Protein AF-A0A958FCG3-F1 (afdb_monomer)

Sequence (87 aa):
MMGKYRCYLFGIIFATALAVIFPAAAQTTIAISDFSNRSDKFYLDTWETKIPEFLKSELSRSPQLVLVERNHIKAVLDEQALSLSGL

Radius of gyration: 24.92 Å; Cα contacts (8 Å, |Δi|>4): 50; chains: 1; bounding box: 44×44×76 Å

Solvent-accessible surface area (backbone atoms only — not comparable to full-atom values): 5335 Å² total; per-residue (Å²): 130,74,70,63,61,58,52,52,52,52,51,50,53,52,53,54,56,54,56,67,74,55,71,78,73,76,64,46,79,45,68,70,65,91,48,77,67,88,62,97,50,72,86,50,51,69,44,29,64,47,5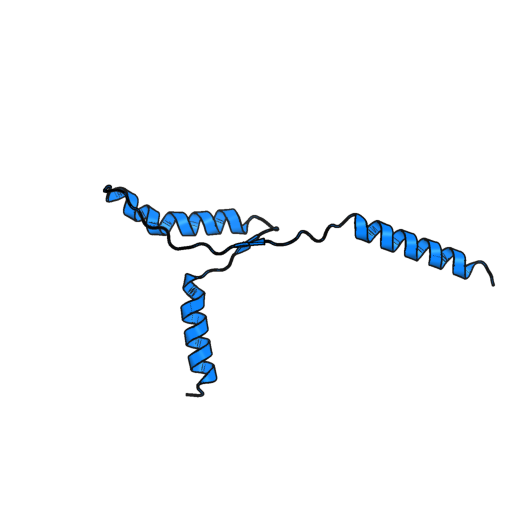0,44,55,48,51,50,60,60,49,66,70,36,95,49,45,43,79,43,68,58,83,55,47,56,58,53,50,51,51,48,50,50,61,73,66,72,120

Mean predicted aligned error: 13.61 Å

Secondary structure (DSSP, 8-state):
-THHHHHHHHHHHHHHHHHHHS----PEEEEEPPP---SS-GGGTHHHHHHHHHHHHHHHT-TTEEEEEHHHHHHHHHHHHHHHHT-

Structure (mmCIF, N/CA/C/O backbone):
data_AF-A0A958FCG3-F1
#
_entry.id   AF-A0A958FCG3-F1
#
loop_
_atom_site.group_PDB
_atom_site.id
_atom_site.type_symbol
_atom_site.label_atom_id
_atom_site.label_alt_id
_atom_site.label_comp_id
_atom_site.label_asym_id
_atom_site.label_entity_id
_atom_site.label_seq_id
_atom_site.pdbx_PDB_ins_code
_atom_site.Cartn_x
_atom_site.Cartn_y
_atom_site.Cartn_z
_atom_site.occupancy
_atom_site.B_iso_or_equiv
_atom_site.auth_seq_id
_atom_site.auth_comp_id
_atom_site.auth_asym_id
_atom_site.auth_atom_id
_atom_site.pdbx_PDB_model_num
ATOM 1 N N . MET A 1 1 ? -34.158 12.608 51.527 1.00 54.03 1 MET A N 1
ATOM 2 C CA . MET A 1 1 ? -33.319 11.804 50.601 1.00 54.03 1 MET A CA 1
ATOM 3 C C . MET A 1 1 ? -33.520 12.120 49.103 1.00 54.03 1 MET A C 1
ATOM 5 O O . MET A 1 1 ? -32.909 11.456 48.282 1.00 54.03 1 MET A O 1
ATOM 9 N N . MET A 1 2 ? -34.269 13.161 48.701 1.00 54.19 2 MET A N 1
ATOM 10 C CA . MET A 1 2 ? -34.592 13.426 47.279 1.00 54.19 2 MET A CA 1
ATOM 11 C C . MET A 1 2 ? -33.511 14.151 46.446 1.00 54.19 2 MET A C 1
ATOM 13 O O . MET A 1 2 ? -33.600 14.164 45.222 1.00 54.19 2 MET A O 1
ATOM 17 N N . GLY A 1 3 ? -32.469 14.726 47.062 1.00 56.91 3 GLY A N 1
ATOM 18 C CA . GLY A 1 3 ? -31.441 15.498 46.339 1.00 56.91 3 GLY A CA 1
ATOM 19 C C . GLY A 1 3 ? -30.448 14.662 45.515 1.00 56.91 3 GLY A C 1
ATOM 20 O O . GLY A 1 3 ? -29.929 15.142 44.511 1.00 56.91 3 GLY A O 1
ATOM 21 N N . LYS A 1 4 ? -30.214 13.396 45.889 1.00 56.75 4 LYS A N 1
ATOM 22 C CA . LYS A 1 4 ? -29.203 12.537 45.241 1.00 56.75 4 LYS A CA 1
ATOM 23 C C . LYS A 1 4 ? -29.614 12.090 43.831 1.00 56.75 4 LYS A C 1
ATOM 25 O O . LYS A 1 4 ? -28.774 12.037 42.940 1.00 56.75 4 LYS A O 1
ATOM 30 N N . TYR A 1 5 ? -30.906 11.848 43.609 1.00 57.38 5 TYR A N 1
ATOM 31 C CA . TYR A 1 5 ? -31.432 11.368 42.325 1.00 57.38 5 TYR A CA 1
ATOM 32 C C . TYR A 1 5 ? -31.432 12.453 41.236 1.00 57.38 5 TYR A C 1
ATOM 34 O O . TYR A 1 5 ? -31.206 12.148 40.070 1.00 57.38 5 TYR A O 1
ATOM 42 N N . ARG A 1 6 ? -31.596 13.732 41.612 1.00 58.97 6 ARG A N 1
ATOM 43 C CA . ARG A 1 6 ? -31.516 14.881 40.685 1.00 58.97 6 ARG A CA 1
ATOM 44 C C . ARG A 1 6 ? -30.097 15.134 40.167 1.00 58.97 6 ARG A C 1
ATOM 46 O O . ARG A 1 6 ? -29.948 15.531 39.018 1.00 58.97 6 ARG A O 1
ATOM 53 N N . CYS A 1 7 ? -29.072 14.860 40.979 1.00 59.78 7 CYS A N 1
ATOM 54 C CA . CYS A 1 7 ? -27.669 14.974 40.565 1.00 59.78 7 CYS A CA 1
ATOM 55 C C . CYS A 1 7 ? -27.267 13.851 39.594 1.00 59.78 7 CYS A C 1
ATOM 57 O O . CYS A 1 7 ? -26.617 14.105 38.585 1.00 59.78 7 CYS A O 1
ATOM 59 N N . TYR A 1 8 ? -27.721 12.620 39.859 1.00 63.47 8 TYR A N 1
ATOM 60 C CA . TYR A 1 8 ? -27.510 11.483 38.956 1.00 63.47 8 TYR A CA 1
ATOM 61 C C . TYR A 1 8 ? -28.186 11.686 37.598 1.00 63.47 8 TYR A C 1
ATOM 63 O O . TYR A 1 8 ? -27.580 11.406 36.568 1.00 63.47 8 TYR A O 1
ATOM 71 N N . LEU A 1 9 ? -29.410 12.223 37.588 1.00 65.88 9 LEU A N 1
ATOM 72 C CA . LEU A 1 9 ? -30.139 12.487 36.349 1.00 65.88 9 LEU A CA 1
ATOM 73 C C . LEU A 1 9 ? -29.411 13.520 35.471 1.00 65.88 9 LEU A C 1
ATOM 75 O O . LEU A 1 9 ? -29.273 13.315 34.270 1.00 65.88 9 LEU A O 1
ATOM 79 N N . PHE A 1 10 ? -28.877 14.588 36.075 1.00 65.88 10 PHE A N 1
ATOM 80 C CA . PHE A 1 10 ? -28.065 15.583 35.365 1.00 65.88 10 PHE A CA 1
ATOM 81 C C . PHE A 1 10 ? -26.743 15.006 34.844 1.00 65.88 10 PHE A C 1
ATOM 83 O O . PHE A 1 10 ? -26.346 15.314 33.722 1.00 65.88 10 PHE A O 1
ATOM 90 N N . GLY A 1 11 ? -26.088 14.138 35.623 1.00 69.94 11 GLY A N 1
ATOM 91 C CA . GLY A 1 11 ? -24.865 13.453 35.201 1.00 69.94 11 GLY A CA 1
ATOM 92 C C . GLY A 1 11 ? -25.081 12.542 33.989 1.00 69.94 11 GLY A C 1
ATOM 93 O O . GLY A 1 11 ? -24.273 12.553 33.064 1.00 69.94 11 GLY A O 1
ATOM 94 N N . ILE A 1 12 ? -26.200 11.811 33.951 1.00 72.38 12 ILE A N 1
ATOM 95 C CA . ILE A 1 12 ? -26.557 10.943 32.818 1.00 72.38 12 ILE A CA 1
ATOM 96 C C . ILE A 1 12 ? -26.873 11.781 31.575 1.00 72.38 12 ILE A C 1
ATOM 98 O O . ILE A 1 12 ? -26.358 11.483 30.501 1.00 72.38 12 ILE A O 1
ATOM 102 N N . ILE A 1 13 ? -27.650 12.861 31.713 1.00 72.94 13 ILE A N 1
ATOM 103 C CA . ILE A 1 13 ? -27.974 13.755 30.589 1.00 72.94 13 ILE A CA 1
ATOM 104 C C . ILE A 1 13 ? -26.693 14.365 30.005 1.00 72.94 13 ILE A C 1
ATOM 106 O O . ILE A 1 13 ? -26.502 14.341 28.790 1.00 72.94 13 ILE A O 1
ATOM 110 N N . PHE A 1 14 ? -25.774 14.829 30.855 1.00 70.38 14 PHE A N 1
ATOM 111 C CA . PHE A 1 14 ? -24.492 15.379 30.414 1.00 70.38 14 PHE A CA 1
ATOM 112 C C . PHE A 1 14 ? -23.614 14.333 29.708 1.00 70.38 14 PHE A C 1
ATOM 114 O O . PHE A 1 14 ? -23.060 14.616 28.648 1.00 70.38 14 PHE A O 1
ATOM 121 N N . ALA A 1 15 ? -23.543 13.106 30.233 1.00 66.69 15 ALA A N 1
ATOM 122 C CA . ALA A 1 15 ? -22.803 12.012 29.603 1.00 66.69 15 ALA A CA 1
ATOM 123 C C . ALA A 1 15 ? -23.391 11.619 28.235 1.00 66.69 15 ALA A C 1
ATOM 125 O O . ALA A 1 15 ? -22.645 11.405 27.280 1.00 66.69 15 ALA A O 1
ATOM 126 N N . THR A 1 16 ? -24.722 11.579 28.109 1.00 65.50 16 THR A N 1
ATOM 127 C CA . THR A 1 16 ? -25.384 11.290 26.825 1.00 65.50 16 THR A CA 1
ATOM 128 C C . THR A 1 16 ? -25.212 12.418 25.811 1.00 65.50 16 THR A C 1
ATOM 130 O O . THR A 1 16 ? -24.979 12.139 24.640 1.00 65.50 16 THR A O 1
ATOM 133 N N . ALA A 1 17 ? -25.240 13.684 26.243 1.00 64.75 17 ALA A N 1
ATOM 134 C CA . ALA A 1 17 ? -24.985 14.825 25.368 1.00 64.75 17 ALA A CA 1
ATOM 135 C C . ALA A 1 17 ? -23.536 14.836 24.855 1.00 64.75 17 ALA A C 1
ATOM 137 O O . ALA A 1 17 ? -23.306 15.125 23.684 1.00 64.75 17 ALA A O 1
ATOM 138 N N . LEU A 1 18 ? -22.566 14.454 25.694 1.00 59.66 18 LEU A N 1
ATOM 139 C CA . LEU A 1 18 ? -21.158 14.362 25.302 1.00 59.66 18 LEU A CA 1
ATOM 140 C C . LEU A 1 18 ? -20.912 13.262 24.251 1.00 59.66 18 LEU A C 1
ATOM 142 O O . LEU A 1 18 ? -20.105 13.451 23.344 1.00 59.66 18 LEU A O 1
ATOM 146 N N . ALA A 1 19 ? -21.643 12.145 24.328 1.00 60.78 19 ALA A N 1
ATOM 147 C CA . ALA A 1 19 ? -21.532 11.036 23.379 1.00 60.78 19 ALA A CA 1
ATOM 148 C C . ALA A 1 19 ? -22.064 11.367 21.969 1.00 60.78 19 ALA A C 1
ATOM 150 O O . ALA A 1 19 ? -21.621 10.765 20.997 1.00 60.78 19 ALA A O 1
ATOM 151 N N . VAL A 1 20 ? -22.977 12.337 21.834 1.00 60.66 20 VAL A N 1
ATOM 152 C CA . VAL A 1 20 ? -23.517 12.764 20.526 1.00 60.66 20 VAL A CA 1
ATOM 153 C C . VAL A 1 20 ? -22.540 13.675 19.770 1.00 60.66 20 VAL A C 1
ATOM 155 O O . VAL A 1 20 ? -22.579 13.742 18.544 1.00 60.66 20 VAL A O 1
ATOM 158 N N . ILE A 1 21 ? -21.636 14.361 20.478 1.00 60.47 21 ILE A N 1
ATOM 159 C CA . ILE A 1 21 ? -20.703 15.334 19.879 1.00 60.47 21 ILE A CA 1
ATOM 160 C C . ILE A 1 21 ? -19.514 14.638 19.198 1.00 60.47 21 ILE A C 1
ATOM 162 O O . ILE A 1 21 ? -18.914 15.202 18.286 1.00 60.47 21 ILE A O 1
ATOM 166 N N . PHE A 1 22 ? -19.197 13.403 19.593 1.00 57.03 22 PHE A N 1
ATOM 167 C CA . PHE A 1 22 ? -18.152 12.596 18.968 1.00 57.03 22 PHE A CA 1
ATOM 168 C C . PHE 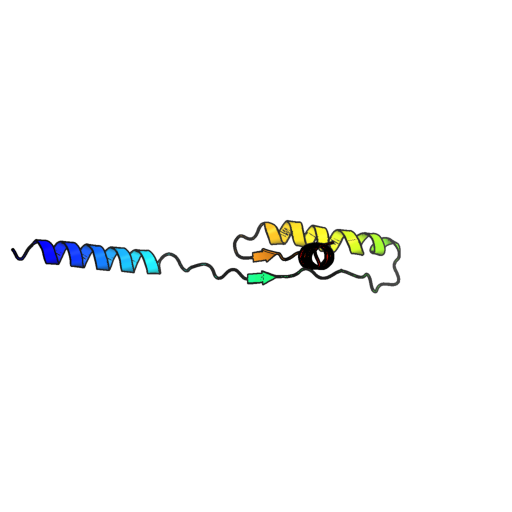A 1 22 ? -18.784 11.503 18.105 1.00 57.03 22 PHE A C 1
ATOM 170 O O . PHE A 1 22 ? -18.957 10.378 18.581 1.00 57.03 22 PHE A O 1
ATOM 177 N N . PRO A 1 23 ? -19.126 11.785 16.833 1.00 58.25 23 PRO A N 1
ATOM 178 C CA . PRO A 1 23 ? -19.403 10.707 15.905 1.00 58.25 23 PRO A CA 1
ATOM 179 C C . PRO A 1 23 ? -18.143 9.844 15.852 1.00 58.25 23 PRO A C 1
ATOM 181 O O . PRO A 1 23 ? -17.059 10.335 15.531 1.00 58.25 23 PRO A O 1
ATOM 184 N N . ALA A 1 24 ? -18.273 8.567 16.213 1.00 63.22 24 ALA A N 1
ATOM 185 C CA . ALA A 1 24 ? -17.244 7.582 15.931 1.00 63.22 24 ALA A CA 1
ATOM 186 C C . ALA A 1 24 ? -16.997 7.646 14.421 1.00 63.22 24 ALA A C 1
ATOM 188 O O . ALA A 1 24 ? -17.851 7.239 13.634 1.00 63.22 24 ALA A O 1
ATOM 189 N N . ALA A 1 25 ? -15.889 8.271 14.019 1.00 64.94 25 ALA A N 1
ATOM 190 C CA . ALA A 1 25 ? -15.553 8.432 12.618 1.00 64.94 25 ALA A CA 1
ATOM 191 C C . ALA A 1 25 ? -15.418 7.025 12.033 1.00 64.94 25 ALA A C 1
ATOM 193 O O . ALA A 1 25 ? -14.495 6.292 12.387 1.00 64.94 25 ALA A O 1
ATOM 194 N N . ALA A 1 26 ? -16.392 6.621 11.216 1.00 71.56 26 ALA A N 1
ATOM 195 C CA . ALA A 1 26 ? -16.404 5.309 10.595 1.00 71.56 26 ALA A CA 1
ATOM 196 C C . ALA A 1 26 ? -15.151 5.188 9.721 1.00 71.56 26 ALA A C 1
ATOM 198 O O . ALA A 1 26 ? -15.020 5.874 8.707 1.00 71.56 26 ALA A O 1
ATOM 199 N N . GLN A 1 27 ? -14.203 4.360 10.156 1.00 81.38 27 GLN A N 1
ATOM 200 C CA . GLN A 1 27 ? -12.973 4.131 9.414 1.00 81.38 27 GLN A CA 1
ATOM 201 C C . GLN A 1 27 ? -13.291 3.309 8.165 1.00 81.38 27 GLN A C 1
ATOM 203 O O . GLN A 1 27 ? -13.941 2.267 8.242 1.00 81.38 27 GLN A O 1
ATOM 208 N N . THR A 1 28 ? -12.842 3.781 7.006 1.00 82.19 28 THR A N 1
ATOM 209 C CA . THR A 1 28 ? -13.013 3.080 5.732 1.00 82.19 28 THR A CA 1
ATOM 210 C C . THR A 1 28 ? -11.756 2.281 5.427 1.00 82.19 28 THR A C 1
ATOM 212 O O . THR A 1 28 ? -10.662 2.835 5.322 1.00 82.19 28 THR 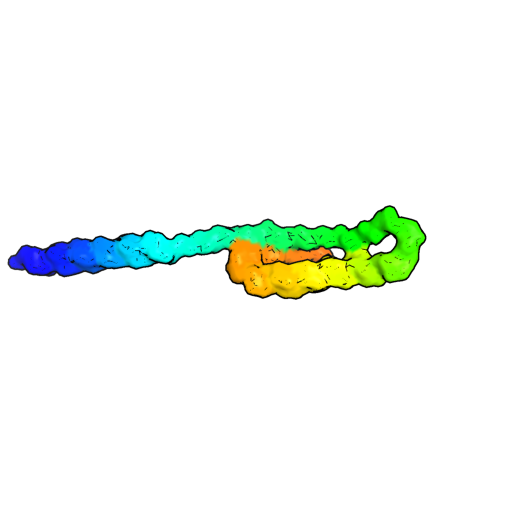A O 1
ATOM 215 N N . THR A 1 29 ? -11.904 0.968 5.278 1.00 83.38 29 THR A N 1
ATOM 216 C CA . THR A 1 29 ? -10.797 0.083 4.913 1.00 83.38 29 THR A CA 1
ATOM 217 C C . THR A 1 29 ? -10.597 0.090 3.403 1.00 83.38 29 THR A C 1
ATOM 219 O O . THR A 1 29 ? -11.517 -0.225 2.649 1.00 83.38 29 THR A O 1
ATOM 222 N N . ILE A 1 30 ? -9.390 0.432 2.957 1.00 84.88 30 ILE A N 1
ATOM 223 C CA . ILE A 1 30 ? -9.033 0.506 1.539 1.00 84.88 30 ILE A CA 1
ATOM 224 C C . ILE A 1 30 ? -7.811 -0.373 1.287 1.00 84.88 30 ILE A C 1
ATOM 226 O O . ILE A 1 30 ? -6.836 -0.347 2.037 1.00 84.88 30 ILE A O 1
ATOM 230 N N . ALA A 1 31 ? -7.855 -1.137 0.200 1.00 84.19 31 ALA A N 1
ATOM 231 C CA . ALA A 1 31 ? -6.713 -1.887 -0.296 1.00 84.19 31 ALA A CA 1
ATOM 232 C C . ALA A 1 31 ? -6.196 -1.241 -1.583 1.00 84.19 31 ALA A C 1
ATOM 234 O O . ALA A 1 31 ? -6.962 -1.043 -2.526 1.00 84.19 31 ALA A O 1
ATOM 235 N N . ILE A 1 32 ? -4.898 -0.945 -1.626 1.00 81.81 32 ILE A N 1
ATOM 236 C CA . ILE A 1 32 ? -4.234 -0.480 -2.846 1.00 81.81 32 ILE A CA 1
ATOM 237 C C . ILE A 1 32 ? -3.879 -1.713 -3.676 1.00 81.81 32 ILE A C 1
ATOM 239 O O . ILE A 1 32 ? -3.224 -2.632 -3.184 1.00 81.81 32 ILE A O 1
ATOM 243 N N . SER A 1 33 ? -4.375 -1.756 -4.910 1.00 80.44 33 SER A N 1
ATOM 244 C CA . SER A 1 33 ? -4.013 -2.777 -5.891 1.00 80.44 33 SER A CA 1
ATOM 245 C C . SER A 1 33 ? -2.728 -2.401 -6.617 1.00 80.44 33 SER A C 1
ATOM 247 O O . SER A 1 33 ? -2.352 -1.228 -6.661 1.00 80.44 33 SER A O 1
ATOM 249 N N . ASP A 1 34 ? -2.109 -3.385 -7.260 1.00 81.12 34 ASP A N 1
ATOM 250 C CA . ASP A 1 34 ? -0.993 -3.132 -8.163 1.00 81.12 34 ASP A CA 1
ATOM 251 C C . ASP A 1 34 ? -1.419 -2.192 -9.301 1.00 81.12 34 ASP A C 1
ATOM 253 O O . ASP A 1 34 ? -2.549 -2.250 -9.803 1.00 81.12 34 ASP A O 1
ATOM 257 N N . PHE A 1 35 ? -0.511 -1.297 -9.685 1.00 85.12 35 PHE A N 1
ATOM 258 C CA . PHE A 1 35 ? -0.696 -0.389 -10.807 1.00 85.12 35 PHE A CA 1
ATOM 259 C C . PHE A 1 35 ? 0.126 -0.900 -11.990 1.00 85.12 35 PHE A C 1
ATOM 261 O O . PHE A 1 35 ? 1.318 -1.149 -11.850 1.00 85.12 35 PHE A O 1
ATOM 268 N N . SER A 1 36 ? -0.516 -1.041 -13.150 1.00 86.12 36 SER A N 1
ATOM 269 C CA . SER A 1 36 ? 0.152 -1.413 -14.398 1.00 86.12 36 SER A CA 1
ATOM 270 C C . SER A 1 36 ? -0.072 -0.337 -15.452 1.00 86.12 36 SER A C 1
ATOM 272 O O . SER A 1 36 ? -1.201 0.104 -15.702 1.00 86.12 36 SER A O 1
ATOM 274 N N . ASN A 1 37 ? 1.026 0.084 -16.064 1.00 87.69 37 ASN A N 1
ATOM 275 C CA . ASN A 1 37 ? 1.075 0.987 -17.183 1.00 87.69 37 ASN A CA 1
ATOM 276 C C . ASN A 1 37 ? 0.554 0.263 -18.428 1.00 87.69 37 ASN A C 1
ATOM 278 O O . ASN A 1 37 ? 1.170 -0.654 -18.956 1.00 87.69 37 ASN A O 1
ATOM 282 N N . ARG A 1 38 ? -0.596 0.713 -18.931 1.00 88.94 38 ARG A N 1
ATOM 283 C CA . ARG A 1 38 ? -1.174 0.212 -20.188 1.00 88.94 38 ARG A CA 1
ATOM 284 C C . ARG A 1 38 ? -0.838 1.083 -21.397 1.00 88.94 38 ARG A C 1
ATOM 286 O O . ARG A 1 38 ? -1.498 0.969 -22.424 1.00 88.94 38 ARG A O 1
ATOM 293 N N . SER A 1 39 ? 0.110 2.005 -21.261 1.00 88.06 39 SER A N 1
ATOM 294 C CA . SER A 1 39 ? 0.573 2.825 -22.379 1.00 88.06 39 SER A CA 1
ATOM 295 C C . SER A 1 39 ? 1.777 2.186 -23.063 1.00 88.06 39 SER A C 1
ATOM 297 O O . SER A 1 39 ? 2.587 1.538 -22.412 1.00 88.06 39 SER A O 1
ATOM 299 N N . ASP A 1 40 ? 1.970 2.474 -24.350 1.00 88.25 40 ASP A N 1
ATOM 300 C CA . ASP A 1 40 ? 3.145 2.019 -25.113 1.00 88.25 40 ASP A CA 1
ATOM 301 C C . ASP A 1 40 ? 4.434 2.796 -24.766 1.00 88.25 40 ASP A C 1
ATOM 303 O O . ASP A 1 40 ? 5.410 2.808 -25.519 1.00 88.25 40 ASP A O 1
ATOM 307 N N . LYS A 1 41 ? 4.438 3.529 -23.647 1.00 89.38 41 LYS A N 1
ATOM 308 C CA . LYS A 1 41 ? 5.518 4.435 -23.264 1.00 89.38 41 LYS A CA 1
ATOM 309 C C . LYS A 1 41 ? 6.353 3.824 -22.148 1.00 89.38 41 LYS A C 1
ATOM 311 O O . LYS A 1 41 ? 6.045 4.003 -20.976 1.00 89.38 41 LYS A O 1
ATOM 316 N N . PHE A 1 42 ? 7.475 3.222 -22.527 1.00 84.50 42 PHE A N 1
ATOM 317 C CA . PHE A 1 42 ? 8.420 2.564 -21.615 1.00 84.50 42 PHE A CA 1
ATOM 318 C C . PHE A 1 42 ? 8.902 3.443 -20.445 1.00 84.50 42 PHE A C 1
ATOM 320 O O . PHE A 1 42 ? 9.079 2.982 -19.322 1.00 84.50 42 PHE A O 1
ATOM 327 N N . TYR A 1 43 ? 9.080 4.752 -20.657 1.00 85.44 43 TYR A N 1
ATOM 328 C CA . TYR A 1 43 ? 9.501 5.653 -19.574 1.00 85.44 43 TYR A CA 1
ATOM 329 C C . TYR A 1 43 ? 8.449 5.789 -18.455 1.00 85.44 43 TYR A C 1
ATOM 331 O O . TYR A 1 43 ? 8.766 6.282 -17.369 1.00 85.44 43 TYR A O 1
ATOM 339 N N . LEU A 1 44 ? 7.201 5.378 -18.710 1.00 86.56 44 LEU A N 1
ATOM 340 C CA . LEU A 1 44 ? 6.131 5.354 -17.719 1.00 86.56 44 LEU A CA 1
ATOM 341 C C . LEU A 1 44 ? 6.116 4.066 -16.884 1.00 86.56 44 LEU A C 1
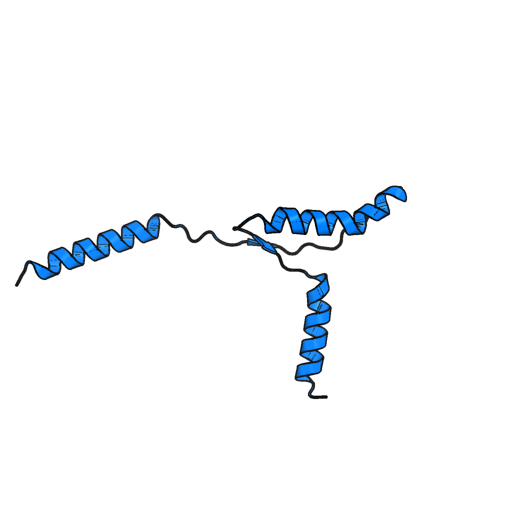ATOM 343 O O . LEU A 1 44 ? 5.484 4.062 -15.835 1.00 86.56 44 LEU A O 1
ATOM 347 N N . ASP A 1 45 ? 6.879 3.033 -17.242 1.00 86.25 45 ASP A N 1
ATOM 348 C CA . ASP A 1 45 ? 6.917 1.765 -16.492 1.00 86.25 45 ASP A CA 1
ATOM 349 C C . ASP A 1 45 ? 7.482 1.957 -15.079 1.00 86.25 45 ASP A C 1
ATOM 351 O O . ASP A 1 45 ? 7.066 1.314 -14.122 1.00 86.25 45 ASP A O 1
ATOM 355 N N . THR A 1 46 ? 8.350 2.956 -14.887 1.00 85.00 46 THR A N 1
ATOM 356 C CA . THR A 1 46 ? 8.840 3.328 -13.547 1.00 85.00 46 THR A CA 1
ATOM 357 C C . THR A 1 46 ? 7.706 3.799 -12.615 1.00 85.00 46 THR A C 1
ATOM 359 O O . THR A 1 46 ? 7.860 3.809 -11.391 1.00 85.00 46 THR A O 1
ATOM 362 N N . TRP A 1 47 ? 6.558 4.205 -13.163 1.00 86.75 47 TRP A N 1
ATOM 363 C CA . TRP A 1 47 ? 5.398 4.628 -12.381 1.00 86.75 47 TRP A CA 1
ATOM 364 C C . TRP A 1 47 ? 4.570 3.454 -11.860 1.00 86.75 47 TRP A C 1
ATOM 366 O O . TRP A 1 47 ? 3.862 3.645 -10.873 1.00 86.75 47 TRP A O 1
ATOM 376 N N . GLU A 1 48 ? 4.715 2.254 -12.435 1.00 86.56 48 GLU A N 1
ATOM 377 C CA . GLU A 1 48 ? 4.093 1.018 -11.931 1.00 86.56 48 GLU A CA 1
ATOM 378 C C . GLU A 1 48 ? 4.396 0.798 -10.450 1.00 86.56 48 GLU A C 1
ATOM 380 O O . GLU A 1 48 ? 3.501 0.514 -9.660 1.00 86.56 48 GLU A O 1
ATOM 385 N N . THR A 1 49 ? 5.641 1.050 -10.043 1.00 82.94 49 THR A N 1
ATOM 386 C CA . THR A 1 49 ? 6.061 0.927 -8.642 1.00 82.94 49 THR A CA 1
ATOM 387 C C . THR A 1 49 ? 5.818 2.203 -7.833 1.00 82.94 49 THR A C 1
ATOM 389 O O . THR A 1 49 ? 5.485 2.139 -6.652 1.00 82.94 49 THR A O 1
ATOM 392 N N . LYS A 1 50 ? 5.975 3.387 -8.442 1.00 86.19 50 LYS A N 1
ATOM 393 C CA . LYS A 1 50 ? 5.900 4.666 -7.711 1.00 86.19 50 LYS A CA 1
ATOM 394 C C . LYS A 1 50 ? 4.478 5.090 -7.358 1.00 86.19 50 LYS A C 1
ATOM 396 O O . LYS A 1 50 ? 4.288 5.696 -6.309 1.00 86.19 50 LYS A O 1
ATOM 401 N N . ILE A 1 51 ? 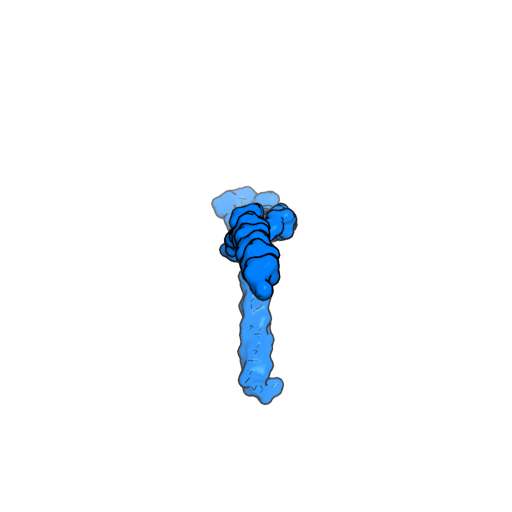3.491 4.810 -8.211 1.00 87.25 51 ILE A N 1
ATOM 402 C CA . ILE A 1 51 ? 2.102 5.232 -7.973 1.00 87.25 51 ILE A CA 1
ATOM 403 C C . ILE A 1 51 ? 1.493 4.534 -6.750 1.00 87.25 51 ILE A C 1
ATOM 405 O O . ILE A 1 51 ? 0.953 5.245 -5.901 1.00 87.25 51 ILE A O 1
ATOM 409 N N . PRO A 1 52 ? 1.594 3.199 -6.594 1.00 86.44 52 PRO A N 1
ATOM 410 C CA . PRO A 1 52 ? 1.092 2.524 -5.401 1.00 86.44 52 PRO A CA 1
ATOM 411 C C . PRO A 1 52 ? 1.738 3.048 -4.115 1.00 86.44 52 PRO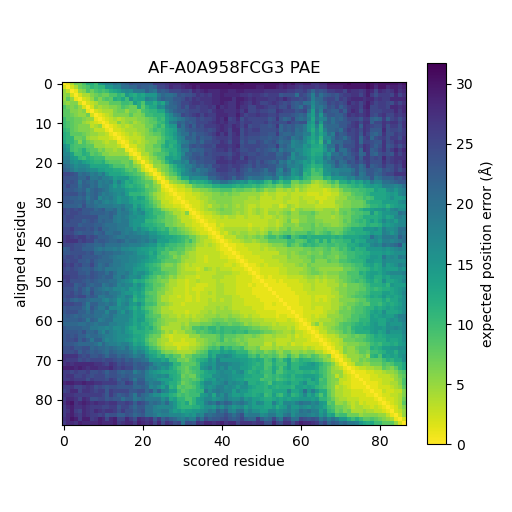 A C 1
ATOM 413 O O . PR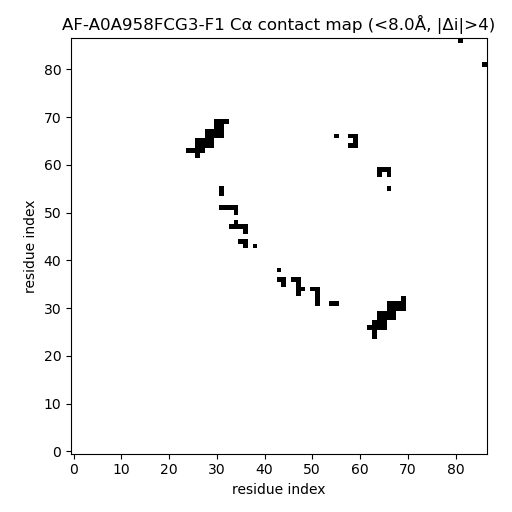O A 1 52 ? 1.031 3.339 -3.155 1.00 86.44 52 PRO A O 1
ATOM 416 N N . GLU A 1 53 ? 3.059 3.244 -4.107 1.00 86.00 53 GLU A N 1
ATOM 417 C CA . GLU A 1 53 ? 3.794 3.774 -2.949 1.00 86.00 53 GLU A CA 1
ATOM 418 C C . GLU A 1 53 ? 3.406 5.220 -2.614 1.00 86.00 53 GLU A C 1
ATOM 420 O O . GLU A 1 53 ? 3.197 5.574 -1.451 1.00 86.00 53 GLU A O 1
ATOM 425 N N . PHE A 1 54 ? 3.225 6.059 -3.633 1.00 87.69 54 PHE A N 1
ATOM 426 C CA . PHE A 1 54 ? 2.739 7.421 -3.443 1.00 87.69 54 PHE A CA 1
ATOM 427 C C . PHE A 1 54 ? 1.319 7.442 -2.858 1.00 87.69 54 PHE A C 1
ATOM 429 O O . PHE A 1 54 ? 1.056 8.166 -1.899 1.00 87.69 54 PHE A O 1
ATOM 436 N N . LEU A 1 55 ? 0.416 6.604 -3.376 1.00 86.31 55 LEU A N 1
ATOM 437 C CA . LEU A 1 55 ? -0.947 6.474 -2.855 1.00 86.31 55 LEU A CA 1
ATOM 438 C C . LEU A 1 55 ? -0.963 5.963 -1.411 1.00 86.31 55 LEU A C 1
ATOM 440 O O . LEU A 1 55 ? -1.745 6.468 -0.609 1.00 86.31 55 LEU A O 1
ATOM 444 N N . LYS A 1 56 ? -0.088 5.014 -1.053 1.00 86.69 56 LYS A N 1
ATOM 445 C CA . LYS A 1 56 ? 0.072 4.566 0.339 1.00 86.69 56 LYS A CA 1
ATOM 446 C C . LYS A 1 56 ? 0.446 5.729 1.251 1.00 86.69 56 LYS A C 1
ATOM 448 O O . LYS A 1 56 ? -0.204 5.951 2.272 1.00 86.69 56 LYS A O 1
ATOM 453 N N . SER A 1 57 ? 1.468 6.487 0.859 1.00 87.06 57 SER A N 1
ATOM 454 C CA . SER A 1 57 ? 1.963 7.638 1.616 1.00 87.06 57 SER A CA 1
ATOM 455 C C . SER A 1 57 ? 0.885 8.703 1.823 1.00 87.06 57 SER A C 1
ATOM 457 O O . SER A 1 57 ? 0.676 9.148 2.947 1.00 87.06 57 SER A O 1
ATOM 459 N N . GLU A 1 58 ? 0.143 9.073 0.779 1.00 88.44 58 GLU A N 1
ATOM 460 C CA . GLU A 1 58 ? -0.889 10.109 0.898 1.00 88.44 58 GLU A CA 1
ATOM 461 C C . GLU A 1 58 ? -2.126 9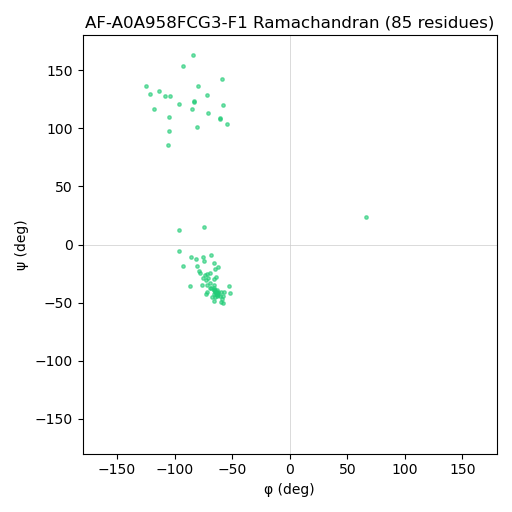.626 1.666 1.00 88.44 58 GLU A C 1
ATOM 463 O O . GLU A 1 58 ? -2.636 10.339 2.530 1.00 88.44 58 GLU A O 1
ATOM 468 N N . LEU A 1 59 ? -2.596 8.401 1.416 1.00 85.62 59 LEU A N 1
ATOM 469 C CA . LEU A 1 59 ? -3.807 7.895 2.064 1.00 85.62 59 LEU A CA 1
ATOM 470 C C . LEU A 1 59 ? -3.572 7.508 3.533 1.00 85.62 59 LEU A C 1
ATOM 472 O O . LEU A 1 59 ? -4.490 7.650 4.338 1.00 85.62 59 LEU A O 1
ATOM 476 N N . SER A 1 60 ? -2.354 7.100 3.910 1.00 84.38 60 SER A N 1
ATOM 477 C CA . SER A 1 60 ? -1.989 6.819 5.312 1.00 84.38 60 SER A CA 1
ATOM 478 C C . SER A 1 60 ? -2.035 8.052 6.219 1.00 84.38 60 SER A C 1
ATOM 480 O O . SER A 1 60 ? -2.180 7.922 7.433 1.00 84.38 60 SER A O 1
ATOM 482 N N . ARG A 1 61 ? -1.968 9.262 5.647 1.00 86.25 61 ARG A N 1
ATOM 483 C CA . ARG A 1 61 ? -2.120 10.516 6.400 1.00 86.25 61 ARG A CA 1
ATOM 484 C C . ARG A 1 61 ? -3.565 10.790 6.805 1.00 86.25 61 ARG A C 1
ATOM 486 O O . ARG A 1 61 ? -3.799 11.661 7.640 1.00 86.25 61 ARG A O 1
ATOM 493 N N . SER A 1 62 ? -4.535 10.085 6.218 1.00 83.06 62 SER A N 1
ATOM 494 C CA . SER A 1 62 ? -5.945 10.268 6.542 1.00 83.06 62 SER A CA 1
ATOM 495 C C . SER A 1 62 ? -6.335 9.432 7.767 1.00 83.06 62 SER A C 1
ATOM 497 O O . SER A 1 62 ? -6.340 8.204 7.688 1.00 83.06 62 SER A O 1
ATOM 499 N N . PRO A 1 63 ? -6.755 10.053 8.884 1.00 77.25 63 PRO A N 1
ATOM 500 C CA . PRO A 1 63 ? -7.138 9.333 10.103 1.00 77.25 63 PRO A CA 1
ATOM 501 C C . PRO A 1 63 ? -8.434 8.517 9.952 1.00 77.25 63 PRO A C 1
ATOM 503 O O . PRO A 1 63 ? -8.806 7.759 10.845 1.00 77.25 63 PRO A O 1
ATOM 506 N N . GLN A 1 64 ? -9.147 8.692 8.838 1.00 82.38 64 GLN A N 1
ATOM 507 C CA . GLN A 1 64 ? -10.403 8.008 8.530 1.00 82.38 64 GLN A CA 1
ATOM 508 C C . GLN A 1 64 ? -10.192 6.764 7.657 1.00 82.38 64 GLN A C 1
ATOM 510 O O . GLN A 1 64 ? -11.155 6.048 7.387 1.00 82.38 64 GLN A O 1
ATOM 515 N N . LEU A 1 65 ? -8.965 6.511 7.190 1.00 82.31 65 LEU A N 1
ATOM 516 C CA . LEU A 1 65 ? -8.659 5.418 6.276 1.00 82.31 65 LEU A CA 1
ATOM 517 C C . LEU A 1 65 ? -7.764 4.385 6.951 1.00 82.31 65 LEU A C 1
ATOM 519 O O . LEU A 1 65 ? -6.732 4.711 7.528 1.00 82.31 65 LEU A O 1
ATOM 523 N N . VAL A 1 66 ? -8.146 3.118 6.824 1.00 81.62 66 VAL A N 1
ATOM 524 C CA . VAL A 1 66 ? -7.305 1.983 7.209 1.00 81.62 66 VAL A CA 1
ATOM 525 C C . VAL A 1 66 ? -6.768 1.367 5.930 1.00 81.62 66 VAL A C 1
ATOM 527 O O . VAL A 1 66 ? -7.526 0.775 5.158 1.00 81.62 66 VAL A O 1
ATOM 530 N N . LEU A 1 67 ? -5.468 1.530 5.687 1.00 82.44 67 LEU A N 1
ATOM 531 C CA . LEU A 1 67 ? -4.817 0.900 4.546 1.00 82.44 67 LEU A CA 1
ATOM 532 C C . LEU A 1 67 ? -4.496 -0.558 4.830 1.00 82.44 67 LEU A C 1
ATOM 534 O O . LEU A 1 67 ? -3.958 -0.902 5.879 1.00 82.44 67 LEU A O 1
ATOM 538 N N . VAL A 1 68 ? -4.772 -1.394 3.837 1.00 77.81 68 VAL A N 1
ATOM 539 C CA . VAL A 1 68 ? -4.435 -2.812 3.852 1.00 77.81 68 VAL A CA 1
ATOM 540 C C . VAL A 1 68 ? -3.476 -3.105 2.705 1.00 77.81 68 VAL A C 1
ATOM 542 O O . VAL A 1 68 ? -3.824 -2.969 1.529 1.00 77.81 68 VAL A O 1
ATOM 545 N N . GLU A 1 69 ? -2.259 -3.523 3.048 1.00 72.31 69 GLU A N 1
ATOM 546 C CA . GLU A 1 69 ? -1.232 -3.888 2.074 1.00 72.31 69 GLU A CA 1
ATOM 547 C C . GLU A 1 69 ? -1.449 -5.311 1.551 1.00 72.31 69 GLU A C 1
ATOM 549 O O . GLU A 1 69 ? -1.086 -6.294 2.193 1.00 72.31 69 GLU A O 1
ATOM 554 N N . ARG A 1 70 ? -2.017 -5.445 0.348 1.00 70.19 70 ARG A N 1
ATOM 555 C CA . ARG A 1 70 ? -2.265 -6.764 -0.264 1.00 70.19 70 ARG A CA 1
ATOM 556 C C . ARG A 1 70 ? -0.996 -7.539 -0.612 1.00 70.19 70 ARG A C 1
ATOM 558 O O . ARG A 1 70 ? -1.015 -8.766 -0.550 1.00 70.19 70 ARG A O 1
ATOM 565 N N . ASN A 1 71 ? 0.097 -6.845 -0.915 1.00 64.12 71 ASN A N 1
ATOM 566 C CA . ASN A 1 71 ? 1.319 -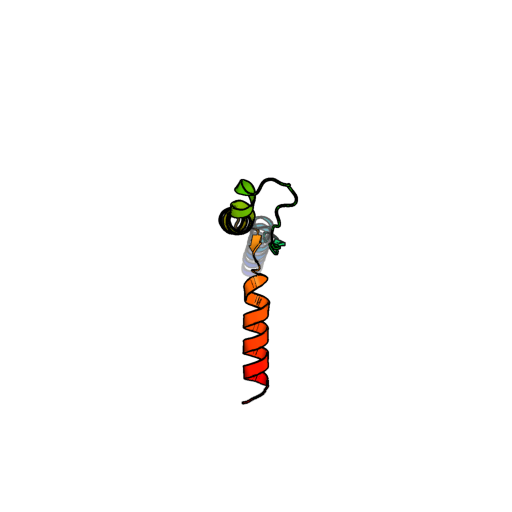7.486 -1.409 1.00 64.12 71 ASN A CA 1
ATOM 567 C C . ASN A 1 71 ? 2.027 -8.298 -0.317 1.00 64.12 71 ASN A C 1
ATOM 569 O O . ASN A 1 71 ? 2.615 -9.336 -0.610 1.00 64.12 71 ASN A O 1
ATOM 573 N N . HIS A 1 72 ? 1.881 -7.895 0.947 1.00 62.28 72 HIS A N 1
ATOM 574 C CA . HIS A 1 72 ? 2.421 -8.634 2.086 1.00 62.28 72 HIS A CA 1
ATOM 575 C C . HIS A 1 72 ? 1.428 -9.623 2.693 1.00 62.28 72 HIS A C 1
ATOM 577 O O . HIS A 1 72 ? 1.856 -10.571 3.341 1.00 62.28 72 HIS A O 1
ATOM 583 N N . ILE A 1 73 ? 0.123 -9.483 2.429 1.00 66.62 73 ILE A N 1
ATOM 584 C CA . ILE A 1 73 ? -0.881 -10.434 2.929 1.00 66.62 73 ILE A CA 1
ATOM 585 C C . ILE A 1 73 ? -0.574 -11.852 2.468 1.00 66.62 73 ILE A C 1
ATOM 587 O O . ILE A 1 73 ? -0.699 -12.773 3.260 1.00 66.62 73 ILE A O 1
ATOM 591 N N . LYS A 1 74 ? -0.149 -12.047 1.217 1.00 68.44 74 LYS A N 1
ATOM 592 C CA . LYS A 1 74 ? 0.125 -13.397 0.716 1.00 68.44 74 LYS A CA 1
ATOM 593 C C . LYS A 1 74 ? 1.300 -14.048 1.449 1.00 68.44 74 LYS A C 1
ATOM 595 O O . LYS A 1 74 ? 1.157 -15.163 1.921 1.00 68.44 74 LYS A O 1
ATOM 600 N N . ALA A 1 75 ? 2.393 -13.309 1.641 1.00 70.56 75 ALA A N 1
ATOM 601 C CA . ALA A 1 75 ? 3.548 -13.777 2.405 1.00 70.56 75 ALA A CA 1
ATOM 602 C C . ALA A 1 75 ? 3.195 -14.056 3.876 1.00 70.56 75 ALA A C 1
ATOM 604 O O . ALA A 1 75 ? 3.560 -15.097 4.404 1.00 70.56 75 ALA A O 1
ATOM 605 N N . VAL A 1 76 ? 2.420 -13.175 4.515 1.00 70.56 76 VAL A N 1
ATOM 606 C CA . VAL A 1 76 ? 1.957 -13.368 5.899 1.00 70.56 76 VAL A CA 1
ATOM 607 C C . VAL A 1 76 ? 1.017 -14.570 6.014 1.00 70.56 76 VAL A C 1
ATOM 609 O O . VAL A 1 76 ? 1.087 -15.314 6.986 1.00 70.56 76 VAL A O 1
ATOM 612 N N . LEU A 1 77 ? 0.135 -14.784 5.036 1.00 75.69 77 LEU A N 1
ATOM 613 C CA . LEU A 1 77 ? -0.743 -15.954 4.997 1.00 75.69 77 LEU A CA 1
ATOM 614 C C . LEU A 1 77 ? 0.046 -17.241 4.749 1.00 75.69 77 LEU A C 1
ATOM 616 O O . LEU A 1 77 ? -0.271 -18.253 5.367 1.00 75.69 77 LEU A O 1
ATOM 620 N N . ASP A 1 78 ? 1.077 -17.202 3.905 1.00 77.38 78 ASP A N 1
ATOM 621 C CA . ASP A 1 78 ? 1.975 -18.333 3.670 1.00 77.38 78 ASP A CA 1
ATOM 622 C C . ASP A 1 78 ? 2.787 -18.659 4.940 1.00 77.38 78 ASP A C 1
ATOM 624 O O . ASP A 1 78 ? 2.879 -19.822 5.328 1.00 77.38 78 ASP A O 1
ATOM 628 N N . GLU A 1 79 ? 3.298 -17.650 5.656 1.00 77.25 79 GLU A N 1
ATOM 629 C CA . GLU A 1 79 ? 3.962 -17.813 6.959 1.00 77.25 79 GLU A CA 1
ATOM 630 C C . GLU A 1 79 ? 3.015 -18.361 8.036 1.00 77.25 79 GLU A C 1
ATOM 632 O O . GLU A 1 79 ? 3.388 -19.251 8.803 1.00 77.25 79 GLU A O 1
ATOM 637 N N . GLN A 1 80 ? 1.771 -17.877 8.093 1.00 78.94 80 GLN A N 1
ATOM 638 C CA . GLN A 1 80 ? 0.762 -18.420 9.004 1.00 78.94 80 GLN A CA 1
ATOM 639 C C . GLN A 1 80 ? 0.389 -19.856 8.641 1.00 78.94 80 GLN A C 1
ATOM 641 O O . GLN A 1 80 ? 0.234 -20.681 9.537 1.00 78.94 80 GLN A O 1
ATOM 646 N N . ALA A 1 81 ? 0.279 -20.180 7.352 1.00 77.88 81 ALA A N 1
ATOM 647 C CA . ALA A 1 81 ? 0.022 -21.540 6.894 1.00 77.88 81 ALA A CA 1
ATOM 648 C C . ALA A 1 81 ? 1.175 -22.484 7.271 1.00 77.88 81 ALA A C 1
ATOM 650 O O . ALA A 1 81 ? 0.920 -23.579 7.770 1.00 77.88 81 ALA A O 1
ATOM 651 N N . LEU A 1 82 ? 2.428 -22.042 7.114 1.00 78.44 82 LEU A N 1
ATOM 652 C CA . LEU A 1 82 ? 3.619 -22.760 7.580 1.00 78.44 82 LEU A CA 1
ATOM 653 C C . LEU A 1 82 ? 3.582 -22.980 9.099 1.00 78.44 82 LEU A C 1
ATOM 655 O O . LEU A 1 82 ? 3.707 -24.115 9.552 1.00 78.44 82 LEU A O 1
ATOM 659 N N . SER A 1 83 ? 3.318 -21.929 9.877 1.00 80.00 83 SER A N 1
ATOM 660 C CA . SER A 1 83 ? 3.209 -21.992 11.342 1.00 80.00 83 SER A CA 1
ATOM 661 C C . SER A 1 83 ? 2.101 -22.945 11.819 1.00 80.00 83 SER A C 1
ATOM 663 O O . SER A 1 83 ? 2.303 -23.741 12.734 1.00 80.00 83 SER A O 1
ATOM 665 N N . LEU A 1 84 ? 0.942 -22.936 11.153 1.00 79.38 84 LEU A N 1
ATOM 666 C CA . LEU A 1 84 ? -0.176 -23.839 11.444 1.00 79.38 84 LEU A CA 1
ATOM 667 C C . LEU A 1 84 ? 0.091 -25.286 11.007 1.00 79.38 84 LEU A C 1
ATOM 669 O O . LEU A 1 84 ? -0.499 -26.206 11.571 1.00 79.38 84 LEU A O 1
ATOM 673 N N . SER A 1 85 ? 0.964 -25.496 10.017 1.00 80.38 85 SER A N 1
ATOM 674 C CA . SER A 1 85 ? 1.340 -26.832 9.542 1.00 80.38 85 SER A CA 1
ATOM 675 C C . SER A 1 85 ? 2.302 -27.576 10.478 1.00 80.38 85 SER A C 1
ATOM 677 O O . SER A 1 85 ? 2.464 -28.785 10.328 1.00 80.38 85 SER A O 1
ATOM 679 N N . GLY A 1 86 ? 2.874 -26.890 11.478 1.00 60.19 86 GLY A N 1
ATOM 680 C CA . GLY A 1 86 ? 3.623 -27.510 12.576 1.00 60.19 86 GLY A CA 1
ATOM 681 C C . GLY A 1 86 ? 4.934 -28.200 12.178 1.00 60.19 86 GLY A C 1
ATOM 682 O O . GLY A 1 86 ? 5.356 -29.115 12.886 1.00 60.19 86 GLY A O 1
ATOM 683 N N . LEU A 1 87 ? 5.539 -27.797 11.056 1.00 53.84 87 LEU A N 1
ATOM 684 C CA . LEU A 1 87 ? 6.867 -28.242 10.611 1.00 53.84 87 LEU A CA 1
ATOM 685 C C . LEU A 1 87 ? 7.998 -27.514 11.346 1.00 53.84 87 LEU A C 1
ATOM 687 O O . LEU A 1 87 ? 7.872 -26.286 11.556 1.00 53.84 87 LEU A O 1
#

pLDDT: mean 75.39, std 10.87, range [53.84, 89.38]

Foldseek 3Di:
DPPVVVVVVVVVVVVVVVVVVDDPLQAAEDEQDQDQDPDPDPVCRVVSVVVSVVCCVVQVPDPRYDYDYPVCVVVVVVVVVVVVVPD